Protein AF-B9TN16-F1 (afdb_monomer_lite)

Radius of gyration: 25.67 Å; chains: 1; bounding box: 98×34×43 Å

Organism: Ricinus communis (NCBI:txid3988)

Foldseek 3Di:
DDDDDPPDDPPPPPPPPPPPPPDDPPVVVLVPDAAEDPEDEADLQQCDDQNNLCDPHPDPHHLVNCLVVSHQEYAYDLDDDDDDPDPVSVVVSVVSSVSSVVSLCVNCVVCVLAEDADPDPVSSVVCVVSSHHHYD

Structure (mmCIF, N/CA/C/O backbone):
data_AF-B9TN16-F1
#
_entry.id   AF-B9TN16-F1
#
loop_
_atom_site.group_PDB
_atom_site.id
_atom_site.type_symbol
_atom_site.label_atom_id
_atom_site.label_alt_id
_atom_site.label_comp_id
_atom_site.label_asym_id
_atom_site.label_entity_id
_atom_site.label_seq_id
_atom_site.pdbx_PDB_ins_code
_atom_site.Cartn_x
_atom_site.Cartn_y
_atom_site.Cartn_z
_atom_site.occupancy
_atom_site.B_iso_or_equiv
_atom_site.auth_seq_id
_atom_site.auth_comp_id
_atom_site.auth_asym_id
_atom_site.auth_atom_id
_atom_site.pdbx_PDB_model_num
ATOM 1 N N . MET A 1 1 ? 78.783 -0.919 28.795 1.00 46.66 1 MET A N 1
ATOM 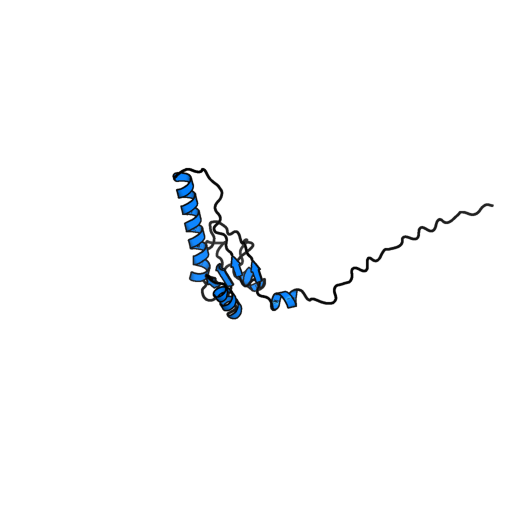2 C CA . MET A 1 1 ? 78.378 -1.347 27.438 1.00 46.66 1 MET A CA 1
ATOM 3 C C . MET A 1 1 ? 77.371 -2.488 27.563 1.00 46.66 1 MET A C 1
ATOM 5 O O . MET A 1 1 ? 77.773 -3.641 27.598 1.00 46.66 1 MET A O 1
ATOM 9 N N . LEU A 1 2 ? 76.080 -2.177 27.716 1.00 44.16 2 LEU A N 1
ATOM 10 C CA . LEU A 1 2 ? 74.990 -3.162 27.746 1.00 44.16 2 LEU A CA 1
ATOM 11 C C . LEU A 1 2 ? 73.899 -2.713 26.761 1.00 44.16 2 LEU A C 1
ATOM 13 O O . LEU A 1 2 ? 73.580 -1.530 26.686 1.00 44.16 2 LEU A O 1
ATOM 17 N N . ARG A 1 3 ? 73.432 -3.665 25.949 1.00 43.78 3 ARG A N 1
ATOM 18 C CA . ARG A 1 3 ? 72.647 -3.496 24.713 1.00 43.78 3 ARG A CA 1
ATOM 19 C C . ARG A 1 3 ? 71.178 -3.151 25.019 1.00 43.78 3 ARG A C 1
ATOM 21 O O . ARG A 1 3 ? 70.633 -3.738 25.952 1.00 43.78 3 ARG A O 1
ATOM 28 N N . PRO A 1 4 ? 70.510 -2.288 24.232 1.00 48.28 4 PRO A N 1
ATOM 29 C CA . PRO A 1 4 ? 69.071 -2.092 24.350 1.00 48.28 4 PRO A CA 1
ATOM 30 C C . PRO A 1 4 ? 68.340 -3.314 23.777 1.00 48.28 4 PRO A C 1
ATOM 32 O O . PRO A 1 4 ? 68.609 -3.754 22.659 1.00 48.28 4 PRO A O 1
ATOM 35 N N . ILE A 1 5 ? 67.433 -3.880 24.570 1.00 52.81 5 ILE A N 1
ATOM 36 C CA . ILE A 1 5 ? 66.518 -4.944 24.156 1.00 52.81 5 ILE A CA 1
ATOM 37 C C . ILE A 1 5 ? 65.428 -4.281 23.305 1.00 52.81 5 ILE A C 1
ATOM 39 O O . ILE A 1 5 ? 64.593 -3.550 23.833 1.00 52.81 5 ILE A O 1
ATOM 43 N N . LEU A 1 6 ? 65.452 -4.500 21.985 1.00 45.19 6 LEU A N 1
ATOM 44 C CA . LEU A 1 6 ? 64.318 -4.173 21.120 1.00 45.19 6 LEU A CA 1
ATOM 45 C C . LEU A 1 6 ? 63.185 -5.158 21.422 1.00 45.19 6 LEU A C 1
ATOM 47 O O . LEU A 1 6 ? 63.275 -6.341 21.096 1.00 45.19 6 LEU A O 1
ATOM 51 N N . LEU A 1 7 ? 62.117 -4.661 22.041 1.00 45.72 7 LEU A N 1
ATOM 52 C CA . LEU A 1 7 ? 60.862 -5.384 22.184 1.00 45.72 7 LEU A CA 1
ATOM 53 C C . LEU A 1 7 ? 60.119 -5.299 20.841 1.00 45.72 7 LEU A C 1
ATOM 55 O O . LEU A 1 7 ? 59.514 -4.281 20.516 1.00 45.72 7 LEU A O 1
ATOM 59 N N . ALA A 1 8 ? 60.224 -6.348 20.028 1.00 48.47 8 ALA A N 1
ATOM 60 C CA . ALA A 1 8 ? 59.448 -6.485 18.803 1.00 48.47 8 ALA A CA 1
ATOM 61 C C . ALA A 1 8 ? 57.991 -6.807 19.168 1.00 48.47 8 ALA A C 1
ATOM 63 O O . ALA A 1 8 ? 57.653 -7.947 19.476 1.00 48.47 8 ALA A O 1
ATOM 64 N N . THR A 1 9 ? 57.118 -5.803 19.154 1.00 53.38 9 THR A N 1
ATOM 65 C CA . THR A 1 9 ? 55.670 -6.011 19.180 1.00 53.38 9 THR A CA 1
ATOM 66 C C . THR A 1 9 ? 55.211 -6.415 17.782 1.00 53.38 9 THR A C 1
ATOM 68 O O . THR A 1 9 ? 54.935 -5.585 16.920 1.00 53.38 9 THR A O 1
ATOM 71 N N . THR A 1 10 ? 55.143 -7.720 17.532 1.00 52.19 10 THR A N 1
ATOM 72 C CA . THR A 1 10 ? 54.405 -8.272 16.393 1.00 52.19 10 THR A CA 1
ATOM 73 C C . THR A 1 10 ? 52.915 -8.037 16.612 1.00 52.19 10 THR A C 1
ATOM 75 O O . THR A 1 10 ? 52.247 -8.815 17.293 1.00 52.19 10 THR A O 1
ATOM 78 N N . THR A 1 11 ? 52.383 -6.962 16.036 1.00 56.72 11 THR A N 1
ATOM 79 C CA . THR A 1 11 ? 50.941 -6.799 15.846 1.00 56.72 11 THR A CA 1
ATOM 80 C C . THR A 1 11 ? 50.499 -7.841 14.824 1.00 56.72 11 THR A C 1
ATOM 82 O O . THR A 1 11 ? 50.647 -7.651 13.618 1.00 56.72 11 THR A O 1
ATOM 85 N N . ALA A 1 12 ? 50.009 -8.984 15.302 1.00 54.16 12 ALA A N 1
ATOM 86 C CA . ALA A 1 12 ? 49.336 -9.954 14.456 1.00 54.16 12 ALA A CA 1
ATOM 87 C C . ALA A 1 12 ? 48.026 -9.319 13.971 1.00 54.16 12 ALA A C 1
ATOM 89 O O . ALA A 1 12 ? 47.033 -9.276 14.697 1.00 54.16 12 ALA A O 1
ATOM 90 N N . LEU A 1 13 ? 48.046 -8.781 12.751 1.00 52.09 13 LEU A N 1
ATOM 91 C CA . LEU A 1 13 ? 46.841 -8.414 12.026 1.00 52.09 13 LEU A CA 1
ATOM 92 C C . LEU A 1 13 ? 46.085 -9.716 11.748 1.00 52.09 13 LEU A C 1
ATOM 94 O O . LEU A 1 13 ? 46.381 -10.430 10.791 1.00 52.09 13 LEU A O 1
ATOM 98 N N . MET A 1 14 ? 45.151 -10.056 12.634 1.00 52.84 14 MET A N 1
ATOM 99 C CA . MET A 1 14 ? 44.153 -11.084 12.380 1.00 52.84 14 MET A CA 1
ATOM 100 C C . MET A 1 14 ? 43.295 -10.586 11.221 1.00 52.84 14 MET A C 1
ATOM 102 O O . MET A 1 14 ? 42.302 -9.887 11.412 1.00 52.84 14 MET A O 1
ATOM 106 N N . LEU A 1 15 ? 43.712 -10.926 10.001 1.00 53.72 15 LEU A N 1
ATOM 107 C CA . LEU A 1 15 ? 42.812 -11.044 8.869 1.00 53.72 15 LEU A CA 1
ATOM 108 C C . LEU A 1 15 ? 41.786 -12.094 9.283 1.00 53.72 15 LEU A C 1
ATOM 110 O O . LEU A 1 15 ? 41.997 -13.294 9.105 1.00 53.72 15 LEU A O 1
ATOM 114 N N . ALA A 1 16 ? 40.691 -11.636 9.888 1.00 56.59 16 ALA A N 1
ATOM 115 C CA . ALA A 1 16 ? 39.454 -12.377 9.859 1.00 56.59 16 ALA A CA 1
ATOM 116 C C . ALA A 1 16 ? 39.172 -12.595 8.374 1.00 56.59 16 ALA A C 1
ATOM 118 O O . ALA A 1 16 ? 38.715 -11.699 7.665 1.00 56.59 16 ALA A O 1
ATOM 119 N N . SER A 1 17 ? 39.527 -13.783 7.895 1.00 55.12 17 SER A N 1
ATOM 120 C CA . SER A 1 17 ? 38.976 -14.355 6.685 1.00 55.12 17 SER A CA 1
ATOM 121 C C . SER A 1 17 ? 37.503 -14.588 6.990 1.00 55.12 17 SER A C 1
ATOM 123 O O . SER A 1 17 ? 37.056 -15.699 7.258 1.00 55.12 17 SER A O 1
ATOM 125 N N . GLY A 1 18 ? 36.736 -13.494 7.006 1.00 56.28 18 GLY A N 1
ATOM 126 C CA . GLY A 1 18 ? 35.331 -13.572 6.690 1.00 56.28 18 GLY A CA 1
ATOM 127 C C . GLY A 1 18 ? 35.316 -14.254 5.342 1.00 56.28 18 GLY A C 1
ATOM 128 O O . GLY A 1 18 ? 35.790 -13.683 4.362 1.00 56.28 18 GLY A O 1
ATOM 129 N N . ALA A 1 19 ? 34.908 -15.519 5.331 1.00 55.31 19 ALA A N 1
ATOM 130 C CA . ALA A 1 19 ? 34.557 -16.194 4.109 1.00 55.31 19 ALA A CA 1
ATOM 131 C C . ALA A 1 19 ? 33.611 -15.233 3.392 1.00 55.31 19 ALA A C 1
ATOM 133 O O . ALA A 1 19 ? 32.481 -15.023 3.836 1.00 55.31 19 ALA A O 1
ATOM 134 N N . THR A 1 20 ? 34.100 -14.560 2.351 1.00 56.47 20 THR A N 1
ATOM 135 C CA . THR A 1 20 ? 33.222 -13.910 1.400 1.00 56.47 20 THR A CA 1
ATOM 136 C C . THR A 1 20 ? 32.403 -15.067 0.876 1.00 56.47 20 THR A C 1
ATOM 138 O O . THR A 1 20 ? 32.932 -15.951 0.201 1.00 56.47 20 THR A O 1
ATOM 141 N N . ALA A 1 21 ? 31.147 -15.158 1.322 1.00 61.72 21 ALA A N 1
ATOM 142 C CA . ALA A 1 21 ? 30.209 -16.107 0.763 1.00 61.72 21 ALA A CA 1
ATOM 143 C C . ALA A 1 21 ? 30.361 -15.965 -0.748 1.00 61.72 21 ALA A C 1
ATOM 145 O O . ALA A 1 21 ? 30.215 -14.862 -1.279 1.00 61.72 21 ALA A O 1
ATOM 146 N N . ALA A 1 22 ? 30.807 -17.028 -1.409 1.00 60.06 22 ALA A N 1
ATOM 147 C CA . ALA A 1 22 ? 31.015 -16.995 -2.836 1.00 60.06 22 ALA A CA 1
ATOM 148 C C . ALA A 1 22 ? 29.661 -16.684 -3.493 1.00 60.06 22 ALA A C 1
ATOM 150 O O . ALA A 1 22 ? 28.805 -17.552 -3.617 1.00 60.06 22 ALA A O 1
ATOM 151 N N . GLY A 1 23 ? 29.487 -15.410 -3.851 1.00 68.12 23 GLY A N 1
ATOM 152 C CA . GLY A 1 23 ? 28.825 -14.942 -5.059 1.00 68.12 23 GLY A CA 1
ATOM 153 C C . GLY A 1 23 ? 27.308 -15.058 -5.142 1.00 68.12 23 GLY A C 1
ATOM 154 O O . GLY A 1 23 ? 26.821 -15.504 -6.176 1.00 68.12 23 GLY A O 1
ATOM 155 N N . LEU A 1 24 ? 26.541 -14.615 -4.144 1.00 76.56 24 LEU A N 1
ATOM 156 C CA . LEU A 1 24 ? 25.165 -14.193 -4.431 1.00 76.56 24 LEU A CA 1
ATOM 157 C C . LEU A 1 24 ? 25.158 -12.688 -4.689 1.00 76.56 24 LEU A C 1
ATOM 159 O O . LEU A 1 24 ? 25.320 -11.890 -3.769 1.00 76.56 24 LEU A O 1
ATOM 163 N N . ASP A 1 25 ? 24.983 -12.314 -5.954 1.00 91.31 25 ASP A N 1
ATOM 164 C CA . ASP A 1 25 ? 24.651 -10.942 -6.321 1.00 91.31 25 ASP A CA 1
ATOM 165 C C . ASP A 1 25 ? 23.225 -10.643 -5.837 1.00 91.31 25 ASP A C 1
ATOM 167 O O . ASP A 1 25 ? 22.245 -11.180 -6.362 1.00 91.31 25 ASP A O 1
ATOM 171 N N . ALA A 1 26 ? 23.121 -9.810 -4.801 1.00 93.38 26 ALA A N 1
ATOM 172 C CA . ALA A 1 26 ? 21.848 -9.411 -4.218 1.00 93.38 26 ALA A CA 1
ATOM 173 C C . ALA A 1 26 ? 20.933 -8.743 -5.253 1.00 93.38 26 ALA A C 1
ATOM 175 O O . ALA A 1 26 ? 19.733 -9.001 -5.239 1.00 93.38 26 ALA A O 1
ATOM 176 N N . ALA A 1 27 ? 21.486 -7.964 -6.190 1.00 94.25 27 ALA A N 1
ATOM 177 C CA . ALA A 1 27 ? 20.698 -7.331 -7.242 1.00 94.25 27 ALA A CA 1
ATOM 178 C C . ALA A 1 27 ? 20.103 -8.384 -8.187 1.00 94.25 27 ALA A C 1
ATOM 180 O O . ALA A 1 27 ? 18.923 -8.316 -8.526 1.00 94.25 27 ALA A O 1
ATOM 181 N N . ALA A 1 28 ? 20.878 -9.413 -8.542 1.00 95.44 28 ALA A N 1
ATOM 182 C CA . ALA A 1 28 ? 20.379 -10.530 -9.337 1.00 95.44 28 ALA A CA 1
ATOM 183 C C . ALA A 1 28 ? 19.333 -11.380 -8.597 1.00 95.44 28 ALA A C 1
ATOM 185 O O . ALA A 1 28 ? 18.471 -11.973 -9.245 1.00 95.44 28 ALA A O 1
ATOM 186 N N . VAL A 1 29 ? 19.421 -11.519 -7.266 1.00 96.12 29 VAL A N 1
ATOM 187 C CA . VAL A 1 29 ? 18.384 -12.186 -6.448 1.00 96.12 29 VAL A CA 1
ATOM 188 C C . VAL A 1 29 ? 17.113 -11.351 -6.437 1.00 96.12 29 VAL A C 1
ATOM 190 O O . VAL A 1 29 ? 16.042 -11.878 -6.728 1.00 96.12 29 VAL A O 1
ATOM 193 N N . HIS A 1 30 ? 17.245 -10.059 -6.157 1.00 97.00 30 HIS A N 1
ATOM 194 C CA . HIS A 1 30 ? 16.143 -9.107 -6.115 1.00 97.00 30 HIS A CA 1
ATOM 195 C C . HIS A 1 30 ? 15.382 -9.069 -7.441 1.00 97.00 30 HIS A C 1
ATOM 197 O O . HIS A 1 30 ? 14.180 -9.282 -7.465 1.00 97.00 30 HIS A O 1
ATOM 203 N N . ALA A 1 31 ? 16.095 -8.949 -8.563 1.00 95.50 31 ALA A N 1
ATOM 204 C CA . ALA A 1 31 ? 15.498 -8.843 -9.895 1.00 95.50 31 ALA A CA 1
ATOM 205 C C . ALA A 1 31 ? 14.710 -10.085 -10.365 1.00 95.50 31 ALA A C 1
ATOM 207 O O . ALA A 1 31 ? 14.002 -10.004 -11.365 1.00 95.50 31 ALA A O 1
ATOM 208 N N . ARG A 1 32 ? 14.854 -11.240 -9.699 1.00 95.38 32 ARG A N 1
ATOM 209 C CA . ARG A 1 32 ? 14.152 -12.491 -10.055 1.00 95.38 32 ARG A CA 1
ATOM 210 C C . ARG A 1 32 ? 13.167 -12.977 -8.993 1.00 95.38 32 ARG A C 1
ATOM 212 O O . ARG A 1 32 ? 12.601 -14.056 -9.158 1.00 95.38 32 ARG A O 1
ATOM 219 N N . THR A 1 33 ? 13.040 -12.254 -7.886 1.00 97.19 33 THR A N 1
ATOM 220 C CA . THR A 1 33 ? 12.213 -12.652 -6.743 1.00 97.19 33 THR A CA 1
ATOM 221 C C . THR A 1 33 ? 11.026 -11.713 -6.641 1.00 97.19 33 THR A C 1
ATOM 223 O O . THR A 1 33 ? 11.177 -10.525 -6.888 1.00 97.19 33 THR A O 1
ATOM 226 N N . LEU A 1 34 ? 9.868 -12.242 -6.246 1.00 98.50 34 LEU A N 1
ATOM 227 C CA . LEU A 1 34 ? 8.722 -11.418 -5.883 1.00 98.50 34 LEU A CA 1
ATOM 228 C C . LEU A 1 34 ? 8.986 -10.745 -4.534 1.00 98.50 34 LEU A C 1
ATOM 230 O O . LEU A 1 34 ? 9.204 -11.429 -3.530 1.00 98.50 34 LEU A O 1
ATOM 234 N N . VAL A 1 35 ? 8.965 -9.418 -4.508 1.00 98.56 35 VAL A N 1
ATOM 235 C CA . VAL A 1 35 ? 9.262 -8.617 -3.317 1.00 98.56 35 VAL A CA 1
ATOM 236 C C . VAL A 1 35 ? 7.969 -8.042 -2.759 1.00 98.56 35 VAL A C 1
ATOM 238 O O . VAL A 1 35 ? 7.263 -7.289 -3.427 1.00 98.56 35 VAL A O 1
ATOM 241 N N . LEU A 1 36 ? 7.682 -8.380 -1.504 1.00 98.56 36 LEU A N 1
ATOM 242 C CA . LEU A 1 36 ? 6.513 -7.909 -0.775 1.00 98.56 36 LEU A CA 1
ATOM 243 C C . LEU A 1 36 ? 6.946 -7.250 0.532 1.00 98.56 36 LEU A C 1
ATOM 245 O O . LEU A 1 36 ? 7.671 -7.860 1.320 1.00 98.56 36 LEU A O 1
ATOM 249 N N . ASP A 1 37 ? 6.453 -6.038 0.778 1.00 98.50 37 ASP A N 1
ATOM 250 C CA . ASP A 1 37 ? 6.478 -5.420 2.103 1.00 98.50 37 ASP A CA 1
ATOM 251 C C . ASP A 1 37 ? 5.159 -5.709 2.829 1.00 98.50 37 ASP A C 1
ATOM 253 O O . ASP A 1 37 ? 4.072 -5.391 2.340 1.00 98.50 37 ASP A O 1
ATOM 257 N N . SER A 1 38 ? 5.257 -6.350 3.993 1.00 98.00 38 SER A N 1
ATOM 258 C CA . SER A 1 38 ? 4.108 -6.799 4.776 1.00 98.00 38 SER A CA 1
ATOM 259 C C . SER A 1 38 ? 3.434 -5.701 5.595 1.00 98.00 38 SER A C 1
ATOM 261 O O . SER A 1 38 ? 2.364 -5.962 6.146 1.00 98.00 38 SER A O 1
ATOM 263 N N . HIS A 1 39 ? 4.047 -4.521 5.743 1.00 98.38 39 HIS A N 1
ATOM 264 C CA . HIS A 1 39 ? 3.440 -3.419 6.491 1.00 98.38 39 HIS A CA 1
ATOM 265 C C . HIS A 1 39 ? 4.021 -2.063 6.087 1.00 98.38 39 HIS A C 1
ATOM 267 O O . HIS A 1 39 ? 5.107 -1.680 6.516 1.00 98.38 39 HIS A O 1
ATOM 273 N N . VAL A 1 40 ? 3.229 -1.283 5.358 1.00 98.00 40 VAL A N 1
ATOM 274 C CA . VAL A 1 40 ? 3.551 0.094 4.985 1.00 98.00 40 VAL A CA 1
ATOM 275 C C . VAL A 1 40 ? 2.554 1.039 5.640 1.00 98.00 40 VAL A C 1
ATOM 277 O O . VAL A 1 40 ? 1.363 1.037 5.318 1.00 98.00 40 VAL A O 1
ATOM 280 N N . ASP A 1 41 ? 3.041 1.887 6.542 1.00 97.00 41 ASP A N 1
ATOM 281 C CA . ASP A 1 41 ? 2.239 2.988 7.062 1.00 97.00 41 ASP A CA 1
ATOM 282 C C . ASP A 1 41 ? 2.127 4.104 6.019 1.00 97.00 41 ASP A C 1
ATOM 284 O O . ASP A 1 41 ? 3.113 4.547 5.429 1.00 97.00 41 ASP A O 1
ATOM 288 N N . VAL A 1 42 ? 0.900 4.582 5.816 1.00 94.50 42 VAL A N 1
ATOM 289 C CA . VAL A 1 42 ? 0.582 5.662 4.876 1.00 94.50 42 VAL A CA 1
ATOM 290 C C . VAL A 1 42 ? 0.048 6.893 5.609 1.00 94.50 42 VAL A C 1
ATOM 292 O O . VAL A 1 42 ? -0.636 6.755 6.639 1.00 94.50 42 VAL A O 1
ATOM 295 N N . PRO A 1 43 ? 0.337 8.104 5.098 1.00 94.06 43 PRO A N 1
ATOM 296 C CA . PRO A 1 43 ? -0.171 9.332 5.688 1.00 94.06 43 PRO A CA 1
ATOM 297 C C . PRO A 1 43 ? -1.702 9.408 5.569 1.00 94.06 43 PRO A C 1
ATOM 299 O O . PRO A 1 43 ? -2.328 8.711 4.768 1.00 94.06 43 PRO A O 1
ATOM 302 N N . ALA A 1 44 ? -2.327 10.244 6.401 1.00 93.38 44 ALA A N 1
ATOM 303 C CA . ALA A 1 44 ? -3.786 10.384 6.428 1.00 93.38 44 ALA A CA 1
ATOM 304 C C . ALA A 1 44 ? -4.357 10.996 5.135 1.00 93.38 44 ALA A C 1
ATOM 306 O O . ALA A 1 44 ? -5.520 10.775 4.816 1.00 93.38 44 ALA A O 1
ATOM 307 N N . ASP A 1 45 ? -3.537 11.743 4.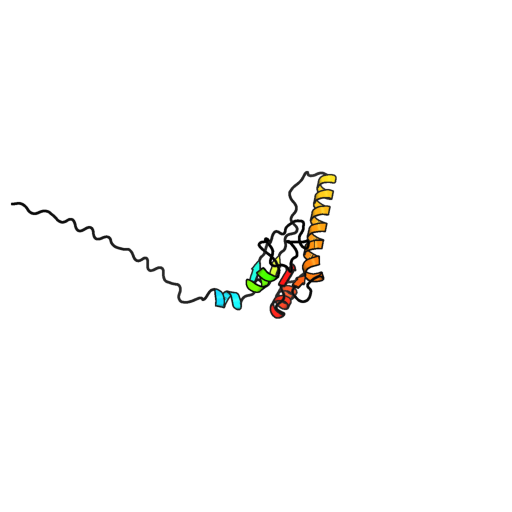402 1.00 94.62 45 ASP A N 1
ATOM 308 C CA . ASP A 1 45 ? -3.841 12.416 3.143 1.00 94.62 45 ASP A CA 1
ATOM 309 C C . ASP A 1 45 ? -3.229 11.696 1.923 1.00 94.62 45 ASP A C 1
ATOM 311 O O . ASP A 1 45 ? -2.957 12.322 0.899 1.00 94.62 45 ASP A O 1
ATOM 315 N N . LEU A 1 46 ? -3.037 10.370 2.006 1.00 96.88 46 LEU A N 1
ATOM 316 C CA . LEU A 1 46 ? -2.676 9.534 0.856 1.00 96.88 46 LEU A CA 1
ATOM 317 C C . LEU A 1 46 ? -3.597 9.828 -0.343 1.00 96.88 46 LEU A C 1
ATOM 319 O O . LEU A 1 46 ? -4.821 9.780 -0.231 1.00 96.88 46 LEU A O 1
ATOM 323 N N . GLY A 1 47 ? -3.003 10.081 -1.509 1.00 94.88 47 GLY A N 1
ATOM 324 C CA . GLY A 1 47 ? 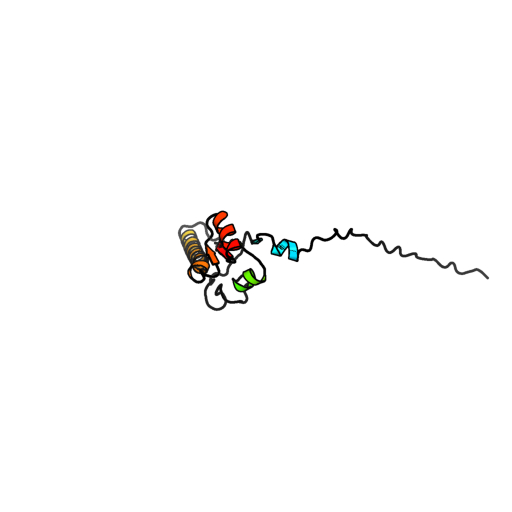-3.733 10.420 -2.731 1.00 94.88 47 GLY A CA 1
ATOM 325 C C . GLY A 1 47 ? -4.050 11.909 -2.894 1.00 94.88 47 GLY A C 1
ATOM 326 O O . GLY A 1 47 ? -4.791 12.258 -3.809 1.00 94.88 47 GLY A O 1
ATOM 327 N N . VAL A 1 48 ? -3.520 12.787 -2.036 1.00 94.25 48 VAL A N 1
ATOM 328 C CA . VAL A 1 48 ? -3.754 14.236 -2.101 1.00 94.25 48 VAL A CA 1
ATOM 329 C C . VAL A 1 48 ? -2.432 14.992 -2.234 1.00 94.25 48 VAL A C 1
ATOM 331 O O . VAL A 1 48 ? -1.498 14.787 -1.463 1.00 94.25 48 VAL A O 1
ATOM 334 N N . GLY A 1 49 ? -2.361 15.923 -3.192 1.00 92.75 49 GLY A N 1
ATOM 335 C CA . GLY A 1 49 ? -1.232 16.846 -3.336 1.00 92.75 49 GLY A CA 1
ATOM 336 C C . GLY A 1 49 ? 0.116 16.127 -3.459 1.00 92.75 49 GLY A C 1
ATOM 337 O O . GLY A 1 49 ? 0.307 15.315 -4.359 1.00 92.75 49 GLY A O 1
ATOM 338 N N . GLY A 1 50 ? 1.046 16.430 -2.549 1.00 92.62 50 GLY A N 1
ATOM 339 C CA . GLY A 1 50 ? 2.379 15.813 -2.508 1.00 92.62 50 GLY A CA 1
ATOM 340 C C . GLY A 1 50 ? 2.398 14.342 -2.072 1.00 92.62 50 GLY A C 1
ATOM 341 O O . GLY A 1 50 ? 3.411 13.679 -2.261 1.00 92.62 50 GLY A O 1
ATOM 342 N N . HIS A 1 51 ? 1.289 13.826 -1.534 1.00 95.12 51 HIS A N 1
ATOM 343 C CA . HIS A 1 51 ? 1.108 12.417 -1.172 1.00 95.12 51 HIS A CA 1
ATOM 344 C C . HIS A 1 51 ? 0.278 11.650 -2.213 1.00 95.12 51 HIS A C 1
ATOM 346 O O . HIS A 1 51 ? -0.252 10.572 -1.933 1.00 95.12 51 HIS A O 1
ATOM 352 N N . GLU A 1 52 ? 0.129 12.199 -3.422 1.00 96.25 52 GLU A N 1
ATOM 353 C CA . GLU A 1 52 ? -0.391 11.453 -4.563 1.00 96.25 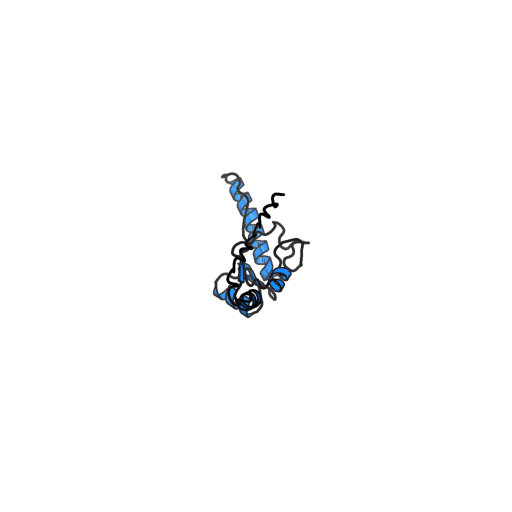52 GLU A CA 1
ATOM 354 C C . GLU A 1 52 ? 0.496 10.234 -4.845 1.00 96.25 52 GLU A C 1
ATOM 356 O O . GLU A 1 52 ? 1.685 10.367 -5.119 1.00 96.25 52 GLU A O 1
ATOM 361 N N . ALA A 1 53 ? -0.102 9.042 -4.846 1.00 96.31 53 ALA A N 1
ATOM 362 C CA . ALA A 1 53 ? 0.611 7.777 -4.995 1.00 96.31 53 ALA A CA 1
ATOM 363 C C . ALA A 1 53 ? 1.390 7.666 -6.315 1.00 96.31 53 ALA A C 1
ATOM 365 O O . ALA A 1 53 ? 2.343 6.902 -6.393 1.00 96.31 53 ALA A O 1
ATOM 366 N N . ALA A 1 54 ? 1.002 8.396 -7.361 1.00 96.50 54 ALA A N 1
ATOM 367 C CA . ALA A 1 54 ? 1.715 8.388 -8.637 1.00 96.50 54 ALA A CA 1
ATOM 368 C C . ALA A 1 54 ? 2.890 9.378 -8.733 1.00 96.50 54 ALA A C 1
ATOM 370 O O . ALA A 1 54 ? 3.601 9.333 -9.742 1.00 96.50 54 ALA A O 1
ATOM 371 N N . ILE A 1 55 ? 3.098 10.243 -7.737 1.00 96.88 55 ILE A N 1
ATOM 372 C CA . ILE A 1 55 ? 4.163 11.255 -7.710 1.00 96.88 55 ILE A CA 1
ATOM 373 C C . ILE A 1 55 ? 5.340 10.732 -6.879 1.00 96.88 55 ILE A C 1
ATOM 375 O O . ILE A 1 55 ? 5.131 10.120 -5.840 1.00 96.88 55 ILE A O 1
ATOM 379 N N . ASP A 1 56 ? 6.576 10.985 -7.328 1.00 97.06 56 ASP A N 1
ATOM 380 C CA . ASP A 1 56 ? 7.796 10.706 -6.551 1.00 97.06 56 ASP A CA 1
ATOM 381 C C . ASP A 1 56 ? 7.934 11.794 -5.470 1.00 97.06 56 ASP A C 1
ATOM 383 O O . ASP A 1 56 ? 8.605 12.807 -5.668 1.00 97.06 56 ASP A O 1
ATOM 387 N N . GLY A 1 57 ? 7.160 11.637 -4.393 1.00 93.94 57 GLY A N 1
ATOM 388 C CA . GLY A 1 57 ? 6.976 12.638 -3.341 1.00 93.94 57 GLY A CA 1
ATOM 389 C C . GLY A 1 57 ? 7.963 12.495 -2.182 1.00 93.94 57 GLY A C 1
ATOM 390 O O . GLY A 1 57 ? 8.949 11.763 -2.257 1.00 93.94 57 GLY A O 1
ATOM 391 N N . ASP A 1 58 ? 7.673 13.163 -1.067 1.00 92.62 58 ASP A N 1
ATOM 392 C CA . ASP A 1 58 ? 8.519 13.114 0.136 1.00 92.62 58 ASP A CA 1
ATOM 393 C C . ASP A 1 58 ? 8.230 11.892 1.034 1.00 92.62 58 ASP A C 1
ATOM 395 O O . ASP A 1 58 ? 8.926 11.662 2.027 1.00 92.62 58 ASP A O 1
ATOM 399 N N . SER A 1 59 ? 7.215 11.082 0.703 1.00 92.81 59 SER A N 1
ATOM 400 C CA . SER A 1 59 ? 6.938 9.819 1.392 1.00 92.81 59 SER A CA 1
ATOM 401 C C . SER A 1 59 ? 8.000 8.761 1.080 1.00 92.81 59 SER A C 1
ATOM 403 O O . SER A 1 59 ? 8.697 8.799 0.066 1.00 92.81 59 SER A O 1
ATOM 405 N N . GLN A 1 60 ? 8.114 7.761 1.956 1.00 94.81 60 GLN A N 1
ATOM 406 C CA . GLN A 1 60 ? 9.012 6.624 1.725 1.00 94.81 60 GLN A CA 1
ATOM 407 C C . GLN A 1 60 ? 8.476 5.661 0.659 1.00 94.81 60 GLN A C 1
ATOM 409 O O . GLN A 1 60 ? 9.255 4.942 0.037 1.00 94.81 60 GLN A O 1
ATOM 414 N N . VAL A 1 61 ? 7.157 5.655 0.452 1.00 96.44 61 VAL A N 1
ATOM 415 C CA . VAL A 1 61 ? 6.468 4.793 -0.507 1.00 96.44 61 VAL A CA 1
ATOM 416 C C . VAL A 1 61 ? 5.562 5.640 -1.393 1.00 96.44 61 VAL A C 1
ATOM 418 O O . VAL A 1 61 ? 4.743 6.420 -0.907 1.00 96.44 61 VAL A O 1
ATOM 421 N N . ASP A 1 62 ? 5.727 5.449 -2.694 1.00 97.81 62 ASP A N 1
ATOM 422 C CA . ASP A 1 62 ? 4.851 5.861 -3.785 1.00 97.81 62 ASP A CA 1
ATOM 423 C C . ASP A 1 62 ? 5.080 4.892 -4.954 1.00 97.81 62 ASP A C 1
ATOM 425 O O . ASP A 1 62 ? 6.027 4.097 -4.936 1.00 97.81 62 ASP A O 1
ATOM 429 N N . LEU A 1 63 ? 4.205 4.914 -5.961 1.00 98.38 63 LEU A N 1
ATOM 430 C CA . LEU A 1 63 ? 4.322 4.034 -7.117 1.00 98.38 63 LEU A CA 1
ATOM 431 C C . LEU A 1 63 ? 5.703 4.182 -7.771 1.00 98.38 63 LEU A C 1
ATOM 433 O O . LEU A 1 63 ? 6.368 3.153 -7.828 1.00 98.38 63 LEU A O 1
ATOM 437 N N . PRO A 1 64 ? 6.200 5.382 -8.167 1.00 98.56 64 PRO A N 1
ATOM 438 C CA . PRO A 1 64 ? 7.544 5.541 -8.743 1.00 98.56 64 PRO A CA 1
ATOM 439 C C . PRO A 1 64 ? 8.677 4.867 -7.952 1.00 98.56 64 PRO A C 1
ATOM 441 O O . PRO A 1 64 ? 9.541 4.212 -8.546 1.00 98.56 64 PRO A O 1
ATOM 444 N N . LYS A 1 65 ? 8.679 4.997 -6.621 1.00 98.44 65 LYS A N 1
ATOM 445 C CA . LYS A 1 65 ? 9.660 4.362 -5.733 1.00 98.44 65 LYS A CA 1
ATOM 446 C C . LYS A 1 65 ? 9.515 2.844 -5.715 1.00 98.44 65 LYS A C 1
ATOM 448 O O . LYS A 1 65 ? 10.536 2.164 -5.787 1.00 98.44 65 LYS A O 1
ATOM 453 N N . LEU A 1 66 ? 8.292 2.309 -5.677 1.00 98.50 66 LEU A N 1
ATOM 454 C CA . LEU A 1 66 ? 8.058 0.862 -5.772 1.00 98.50 66 LEU A CA 1
ATOM 455 C C . LEU A 1 66 ? 8.545 0.306 -7.120 1.00 98.50 66 LEU A C 1
ATOM 457 O O . LEU A 1 66 ? 9.141 -0.769 -7.158 1.00 98.50 66 LEU A O 1
ATOM 461 N N . GLU A 1 67 ? 8.365 1.042 -8.225 1.00 98.44 67 GLU A N 1
ATOM 462 C CA . GLU A 1 67 ? 8.830 0.593 -9.550 1.00 98.44 67 GLU A CA 1
ATOM 463 C C . GLU A 1 67 ? 10.347 0.593 -9.653 1.00 98.44 67 GLU A C 1
ATOM 465 O O . GLU A 1 67 ? 10.943 -0.407 -10.047 1.00 98.44 67 GLU A O 1
ATOM 470 N N . ARG A 1 68 ? 10.981 1.694 -9.248 1.00 97.88 68 ARG A N 1
ATOM 471 C CA . ARG A 1 68 ? 12.441 1.824 -9.253 1.00 97.88 68 ARG A CA 1
ATOM 472 C C . ARG A 1 68 ? 13.110 0.872 -8.261 1.00 97.88 68 ARG A C 1
ATOM 474 O O . ARG A 1 68 ? 14.210 0.396 -8.524 1.00 97.88 68 ARG A O 1
ATOM 481 N N . GLY A 1 69 ? 12.464 0.631 -7.124 1.00 97.62 69 GLY A N 1
ATOM 482 C CA . GLY A 1 69 ? 12.941 -0.249 -6.066 1.00 97.62 69 GLY A CA 1
ATOM 483 C C . GLY A 1 69 ? 12.690 -1.730 -6.327 1.00 97.62 69 GLY A C 1
ATOM 484 O O . GLY A 1 69 ? 13.224 -2.546 -5.587 1.00 97.62 69 GLY A O 1
ATOM 485 N N . GLY A 1 70 ? 11.909 -2.098 -7.350 1.00 98.12 70 GLY A N 1
ATOM 486 C CA . GLY A 1 70 ? 11.546 -3.492 -7.620 1.00 98.12 70 GLY A CA 1
ATOM 487 C C . GLY A 1 70 ? 10.756 -4.123 -6.472 1.00 98.12 70 GLY A C 1
ATOM 488 O O . GLY A 1 70 ? 11.075 -5.228 -6.055 1.00 98.12 70 GLY A O 1
ATOM 489 N N . VAL A 1 71 ? 9.795 -3.385 -5.913 1.00 98.56 71 VAL A N 1
ATOM 490 C CA . VAL A 1 71 ? 8.846 -3.903 -4.920 1.00 98.56 71 VAL A CA 1
ATOM 491 C C . VAL A 1 71 ? 7.532 -4.183 -5.637 1.00 98.56 71 VAL A C 1
ATOM 493 O O . VAL A 1 71 ? 6.890 -3.266 -6.157 1.00 98.56 71 VAL A O 1
ATOM 496 N N . ASP A 1 72 ? 7.150 -5.455 -5.684 1.00 98.81 72 ASP A N 1
ATOM 497 C CA . ASP A 1 72 ? 5.985 -5.923 -6.435 1.00 98.81 72 ASP A CA 1
ATOM 498 C C . ASP A 1 72 ? 4.689 -5.756 -5.645 1.00 98.81 72 ASP A C 1
ATOM 500 O O . ASP A 1 72 ? 3.633 -5.538 -6.237 1.00 98.81 72 ASP A O 1
ATOM 504 N N . ALA A 1 73 ? 4.758 -5.834 -4.314 1.00 98.81 73 ALA A N 1
ATOM 505 C CA . ALA A 1 73 ? 3.593 -5.754 -3.448 1.00 98.81 73 ALA A CA 1
ATOM 506 C C . ALA A 1 73 ? 3.848 -4.946 -2.174 1.00 98.81 73 ALA A C 1
ATOM 508 O O . ALA A 1 73 ? 4.901 -5.060 -1.545 1.00 98.81 73 ALA A O 1
ATOM 509 N N . ALA A 1 74 ? 2.850 -4.169 -1.765 1.00 98.56 74 ALA A N 1
ATOM 510 C CA . ALA A 1 74 ? 2.870 -3.425 -0.515 1.00 98.56 74 ALA A CA 1
ATOM 511 C C . ALA A 1 74 ? 1.533 -3.583 0.211 1.00 98.56 74 ALA A C 1
ATOM 513 O O . ALA A 1 74 ? 0.4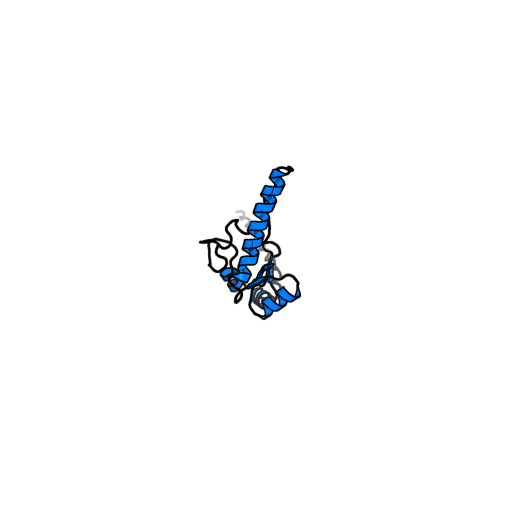76 -3.270 -0.341 1.00 98.56 74 ALA A O 1
ATOM 514 N N . VAL A 1 75 ? 1.595 -4.041 1.460 1.00 98.69 75 VAL A N 1
ATOM 515 C CA . VAL A 1 75 ? 0.441 -4.090 2.363 1.00 98.69 75 VAL A CA 1
ATOM 516 C C . VAL A 1 75 ? 0.285 -2.721 3.011 1.00 98.69 75 VAL A C 1
ATOM 518 O O . VAL A 1 75 ? 1.025 -2.373 3.936 1.00 98.69 75 VAL A O 1
ATOM 521 N N . LEU A 1 76 ? -0.654 -1.918 2.509 1.00 98.38 76 LEU A N 1
ATOM 522 C CA . LEU A 1 76 ? -0.866 -0.566 3.022 1.00 98.38 76 LEU A CA 1
ATOM 523 C C . LEU A 1 76 ? -1.760 -0.635 4.262 1.00 98.38 76 LEU A C 1
ATOM 525 O O . LEU A 1 76 ? -2.929 -1.015 4.207 1.00 98.38 76 LEU A O 1
ATOM 529 N N . ALA A 1 77 ? -1.215 -0.262 5.414 1.00 98.25 77 ALA A N 1
ATOM 530 C CA . ALA A 1 77 ? -1.878 -0.498 6.684 1.00 98.25 77 ALA A CA 1
ATOM 531 C C . ALA A 1 77 ? -3.051 0.467 6.922 1.00 98.25 77 ALA A C 1
ATOM 533 O O . ALA A 1 77 ? -2.885 1.688 6.999 1.00 98.25 77 ALA A O 1
ATOM 534 N N . VAL A 1 78 ? -4.243 -0.082 7.185 1.00 98.25 78 VAL A N 1
ATOM 535 C CA . VAL A 1 78 ? -5.368 0.674 7.762 1.00 98.25 78 VAL A CA 1
ATOM 536 C C . VAL A 1 78 ? -5.147 0.831 9.270 1.00 98.25 78 VAL A C 1
ATOM 538 O O . VAL A 1 78 ? -5.776 0.177 10.099 1.00 98.25 78 VAL A O 1
ATOM 541 N N . PHE A 1 79 ? -4.200 1.694 9.630 1.00 97.56 79 PHE A N 1
ATOM 542 C CA . PHE A 1 79 ? -3.875 2.011 11.019 1.00 97.56 79 PHE A CA 1
ATOM 543 C C . PHE A 1 79 ? -4.592 3.278 11.502 1.00 97.56 79 PHE A C 1
ATOM 545 O O . PHE A 1 79 ? -4.581 4.310 10.819 1.00 97.56 79 PHE A O 1
ATOM 552 N N . VAL A 1 80 ? -5.138 3.224 12.720 1.00 96.88 80 VAL A N 1
ATOM 553 C CA . VAL A 1 80 ? -5.646 4.382 13.468 1.00 96.88 80 VAL A CA 1
ATOM 554 C C . VAL A 1 80 ? -5.062 4.385 14.888 1.00 96.88 80 VAL A C 1
ATOM 556 O O . VAL A 1 80 ? -4.977 3.320 15.505 1.00 96.88 80 VAL A O 1
ATOM 559 N N . PRO A 1 81 ? -4.667 5.549 15.442 1.00 94.69 81 PRO A N 1
ATOM 560 C CA . PRO A 1 81 ? -4.165 5.621 16.810 1.00 94.69 81 PRO A CA 1
ATOM 561 C C . PRO A 1 81 ? -5.202 5.160 17.837 1.00 94.69 81 PRO A C 1
ATOM 563 O O . PRO A 1 81 ? -6.402 5.400 17.689 1.00 94.69 81 PRO A O 1
ATOM 566 N N . GLN A 1 82 ? -4.727 4.550 18.923 1.00 96.75 82 GLN A N 1
ATOM 567 C CA . GLN A 1 82 ? -5.584 4.143 20.031 1.00 96.75 82 GLN A CA 1
ATOM 568 C C . GLN A 1 82 ? -6.276 5.361 20.666 1.00 96.75 82 GLN A C 1
ATOM 570 O O . GLN A 1 82 ? -5.633 6.353 21.005 1.00 96.75 82 GLN A O 1
ATOM 575 N N . GLY A 1 83 ? -7.588 5.250 20.878 1.00 96.44 83 GLY A N 1
ATOM 576 C CA . GLY A 1 83 ? -8.403 6.247 21.573 1.00 96.44 83 GLY A CA 1
ATOM 577 C C . GLY A 1 83 ? -9.197 5.665 22.751 1.00 96.44 83 GLY A C 1
ATOM 578 O O . GLY A 1 83 ? -9.025 4.489 23.099 1.00 96.44 83 GLY A O 1
ATOM 579 N N . PRO A 1 84 ? -10.079 6.474 23.371 1.00 97.94 84 PRO A N 1
ATOM 580 C CA . PRO A 1 84 ? -10.986 6.031 24.426 1.00 97.94 84 PRO A CA 1
ATOM 581 C C . PRO A 1 84 ? -11.901 4.887 23.975 1.00 97.94 84 PRO A C 1
ATOM 583 O O . PRO A 1 84 ? -12.373 4.857 22.841 1.00 97.94 84 PRO A O 1
ATOM 586 N N . ARG A 1 85 ? -12.209 3.966 24.891 1.00 98.25 85 ARG A N 1
ATOM 587 C CA . ARG A 1 85 ? -13.100 2.818 24.649 1.00 98.25 85 ARG A CA 1
ATOM 588 C C . ARG A 1 85 ? -14.570 3.188 24.886 1.00 98.25 85 ARG A C 1
ATOM 590 O O . ARG A 1 85 ? -15.242 2.562 25.702 1.00 98.25 85 ARG A O 1
ATOM 597 N N . THR A 1 86 ? -15.043 4.228 24.203 1.00 98.75 86 THR A N 1
ATOM 598 C CA . THR A 1 86 ? -16.429 4.729 24.266 1.00 98.75 86 THR A CA 1
ATOM 599 C C . THR A 1 86 ? -17.096 4.643 22.890 1.00 98.75 86 THR A C 1
ATOM 601 O O . THR A 1 86 ? -16.383 4.522 21.889 1.00 98.75 86 THR A O 1
ATOM 604 N N . PRO A 1 87 ? -18.438 4.724 22.798 1.00 98.62 87 PRO A N 1
ATOM 605 C CA . PRO A 1 87 ? -19.131 4.771 21.510 1.00 98.62 87 PRO A CA 1
ATOM 606 C C . PRO A 1 87 ? -18.581 5.846 20.557 1.00 98.62 87 PRO A C 1
ATOM 608 O O . PRO A 1 87 ? -18.353 5.569 19.382 1.00 98.62 87 PRO A O 1
ATOM 611 N N . GLU A 1 88 ? -18.282 7.040 21.069 1.00 98.50 88 GLU A N 1
ATOM 612 C CA . GLU A 1 88 ? -17.731 8.161 20.296 1.00 98.50 88 GLU A CA 1
ATOM 613 C C . GLU A 1 88 ? -16.292 7.880 19.846 1.00 98.50 88 GLU A C 1
ATOM 615 O O . GLU A 1 88 ? -15.922 8.176 18.709 1.00 98.50 88 GLU A O 1
ATOM 620 N N . GLY A 1 89 ? -15.480 7.271 20.719 1.00 98.56 89 GLY A N 1
ATOM 621 C CA . GLY A 1 89 ? -14.120 6.849 20.388 1.00 98.56 89 GLY A CA 1
ATOM 622 C C . GLY A 1 89 ? -14.092 5.819 19.257 1.00 98.56 89 GLY A C 1
ATOM 623 O O . GLY A 1 89 ? -13.295 5.949 18.327 1.00 98.56 89 GLY A O 1
ATOM 624 N N . TYR A 1 90 ? -15.003 4.842 19.287 1.00 98.56 90 TYR A N 1
ATOM 625 C CA . TYR A 1 90 ? -15.145 3.859 18.212 1.00 98.56 90 TYR A CA 1
ATOM 626 C C . TYR A 1 90 ? -15.645 4.483 16.908 1.00 98.56 90 TYR A C 1
ATOM 628 O O . TYR A 1 90 ? -15.111 4.154 15.851 1.00 98.56 90 TYR A O 1
ATOM 636 N N . ALA A 1 91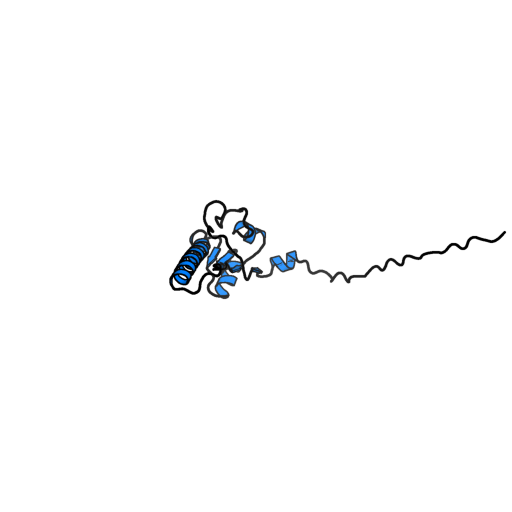 ? -16.617 5.401 16.965 1.00 98.50 91 ALA A N 1
ATOM 637 C CA . ALA A 1 91 ? -17.112 6.100 15.779 1.00 98.50 91 ALA A CA 1
ATOM 638 C C . ALA A 1 91 ? -15.992 6.893 15.085 1.00 98.50 91 ALA A C 1
ATOM 640 O O . ALA A 1 91 ? -15.795 6.752 13.880 1.00 98.50 91 ALA A O 1
ATOM 641 N N . LYS A 1 92 ? -15.190 7.636 15.859 1.00 98.31 92 LYS A N 1
ATOM 642 C CA . LYS A 1 92 ? -14.045 8.392 15.335 1.00 98.31 92 LYS A CA 1
ATOM 643 C C . LYS A 1 92 ? -12.963 7.486 14.738 1.00 98.31 92 LYS A C 1
ATOM 645 O O . LYS A 1 92 ? -12.425 7.781 13.675 1.00 98.31 92 LYS A O 1
ATOM 650 N N . ALA A 1 93 ? -12.632 6.385 15.417 1.00 98.38 93 ALA A N 1
ATOM 651 C CA . ALA A 1 93 ? -11.662 5.416 14.908 1.00 98.38 93 ALA A CA 1
ATOM 652 C C . ALA A 1 93 ? -12.141 4.783 13.593 1.00 98.38 93 ALA A C 1
ATOM 654 O O . ALA A 1 93 ? -11.357 4.631 12.659 1.00 98.38 93 ALA A O 1
ATOM 655 N N . ARG A 1 94 ? -13.437 4.460 13.504 1.00 98.31 94 ARG A N 1
ATOM 656 C CA . ARG A 1 94 ? -14.051 3.900 12.301 1.00 98.31 94 ARG A CA 1
ATOM 657 C C . ARG A 1 94 ? -14.026 4.879 11.131 1.00 98.31 94 ARG A C 1
ATOM 659 O O . ARG A 1 94 ? -13.644 4.478 10.042 1.00 98.31 94 ARG A O 1
ATOM 666 N N . GLU A 1 95 ? -14.384 6.139 11.358 1.00 98.25 95 GLU A N 1
ATOM 667 C CA . GLU A 1 95 ? -14.351 7.183 10.327 1.00 98.25 95 GLU A CA 1
ATOM 668 C C . GLU A 1 95 ? -12.947 7.333 9.721 1.00 98.25 95 GLU A C 1
ATOM 670 O O . GLU A 1 95 ? -12.785 7.313 8.502 1.00 98.25 95 GLU A O 1
ATOM 675 N N . ALA A 1 96 ? -11.915 7.395 10.568 1.00 97.88 96 ALA A N 1
ATOM 676 C CA . ALA A 1 96 ? -10.530 7.485 10.111 1.00 97.88 96 ALA A CA 1
ATOM 677 C C . ALA A 1 96 ? -10.064 6.218 9.367 1.00 97.88 96 ALA A C 1
ATOM 679 O O . ALA A 1 96 ? -9.351 6.318 8.366 1.00 97.88 96 ALA A O 1
ATOM 680 N N . ALA A 1 97 ? -10.466 5.032 9.835 1.00 98.31 97 ALA A N 1
ATOM 681 C CA . ALA A 1 97 ? -10.143 3.768 9.178 1.00 98.31 97 ALA A CA 1
ATOM 682 C C . ALA A 1 97 ? -10.813 3.658 7.798 1.00 98.31 97 ALA A C 1
ATOM 684 O O . ALA A 1 97 ? -10.153 3.281 6.832 1.00 98.31 97 ALA A O 1
ATOM 685 N N . ASP A 1 98 ? -12.087 4.044 7.688 1.00 98.50 98 ASP A N 1
ATOM 686 C CA . ASP A 1 98 ? -12.837 4.028 6.429 1.00 98.50 98 ASP A CA 1
ATOM 687 C C . ASP A 1 98 ? -12.245 5.021 5.417 1.00 98.50 98 ASP A C 1
ATOM 689 O O . ASP A 1 98 ? -12.064 4.670 4.251 1.00 98.50 98 ASP A O 1
ATOM 693 N N . ALA A 1 99 ? -11.865 6.226 5.860 1.00 97.88 99 ALA A N 1
ATOM 694 C CA . ALA A 1 99 ? -11.190 7.207 5.010 1.00 97.88 99 ALA A CA 1
ATOM 695 C C . ALA A 1 99 ? -9.846 6.677 4.478 1.00 97.88 99 ALA A C 1
ATOM 697 O O . ALA A 1 99 ? -9.562 6.784 3.284 1.00 97.88 99 ALA A O 1
ATOM 698 N N . LYS A 1 100 ? -9.040 6.043 5.339 1.00 98.00 100 LYS A N 1
ATOM 699 C CA . LYS A 1 100 ? -7.758 5.450 4.937 1.00 98.00 100 LYS A CA 1
ATOM 700 C C . LYS A 1 100 ? -7.942 4.266 3.985 1.00 98.00 100 LYS A C 1
ATOM 702 O O . LYS A 1 100 ? -7.242 4.181 2.979 1.00 98.00 100 LYS A O 1
ATOM 707 N N . LEU A 1 101 ? -8.910 3.389 4.253 1.00 98.25 101 LEU A N 1
ATOM 708 C CA . LEU A 1 101 ? -9.247 2.276 3.365 1.00 98.25 101 LEU A CA 1
ATOM 709 C C . LEU A 1 101 ? -9.695 2.772 1.982 1.00 98.25 101 LEU A C 1
ATOM 711 O O . LEU A 1 101 ? -9.286 2.206 0.969 1.00 98.25 101 LEU A O 1
ATOM 715 N N . ALA A 1 102 ? -10.506 3.831 1.926 1.00 98.31 102 ALA A N 1
ATOM 716 C CA . ALA A 1 102 ? -10.921 4.444 0.668 1.00 98.31 102 ALA A CA 1
ATOM 717 C C . ALA A 1 102 ? -9.723 5.019 -0.107 1.00 98.31 102 ALA A C 1
ATOM 719 O O . ALA A 1 102 ? -9.606 4.785 -1.308 1.00 98.31 102 ALA A O 1
ATOM 720 N N . ALA A 1 103 ? -8.798 5.703 0.574 1.00 98.00 103 ALA A N 1
ATOM 721 C CA . ALA A 1 103 ? -7.582 6.225 -0.049 1.00 98.00 103 ALA A CA 1
ATOM 722 C C . ALA A 1 103 ? -6.688 5.109 -0.628 1.00 98.00 103 ALA A C 1
ATOM 724 O O . ALA A 1 103 ? -6.215 5.233 -1.759 1.00 98.00 103 ALA A O 1
ATOM 725 N N . ILE A 1 104 ? -6.512 4.003 0.109 1.00 98.38 104 ILE A N 1
ATOM 726 C CA . ILE A 1 104 ? -5.743 2.823 -0.327 1.00 98.38 104 ILE A CA 1
ATOM 727 C C . ILE A 1 104 ? -6.368 2.191 -1.576 1.00 98.38 104 ILE A C 1
ATOM 729 O O . ILE A 1 104 ? -5.676 1.994 -2.575 1.00 98.38 104 ILE A O 1
ATOM 733 N N . ARG A 1 105 ? -7.686 1.942 -1.567 1.00 98.44 105 ARG A N 1
ATOM 734 C CA . ARG A 1 105 ? -8.417 1.443 -2.750 1.00 98.44 105 ARG A CA 1
ATOM 735 C C . ARG A 1 105 ? -8.266 2.383 -3.943 1.00 98.44 105 ARG A C 1
ATOM 737 O O . ARG A 1 105 ? -7.998 1.938 -5.060 1.00 98.44 105 ARG A O 1
ATOM 744 N N . GLY A 1 106 ? -8.334 3.684 -3.671 1.00 98.19 106 GLY A N 1
ATOM 745 C CA . GLY A 1 106 ? -8.170 4.739 -4.655 1.00 98.19 106 GLY A CA 1
ATOM 746 C C . GLY A 1 106 ? -6.834 4.703 -5.402 1.00 98.19 106 GLY A C 1
ATOM 747 O O . GLY A 1 106 ? -6.775 5.233 -6.506 1.00 98.19 106 GLY A O 1
ATOM 748 N N . VAL A 1 107 ? -5.770 4.094 -4.860 1.00 98.25 107 VAL A N 1
ATOM 749 C CA . VAL A 1 107 ? -4.485 3.956 -5.574 1.00 98.25 107 VAL A CA 1
ATOM 750 C C . VAL A 1 107 ? -4.658 3.120 -6.844 1.00 98.25 107 VAL A C 1
ATOM 752 O O . VAL A 1 107 ? -4.303 3.577 -7.928 1.00 98.25 107 VAL A O 1
ATOM 755 N N . ALA A 1 108 ? -5.239 1.923 -6.726 1.00 98.00 108 ALA A N 1
ATOM 756 C CA . ALA A 1 108 ? -5.448 1.029 -7.865 1.00 98.00 108 ALA A CA 1
ATOM 757 C C . ALA A 1 108 ? -6.575 1.514 -8.790 1.00 98.00 108 ALA A C 1
ATOM 759 O O . ALA A 1 108 ? -6.489 1.357 -10.004 1.00 98.00 108 ALA A O 1
ATOM 760 N N . GLU A 1 109 ? -7.617 2.137 -8.232 1.00 98.12 109 GLU A N 1
ATOM 761 C CA . GLU A 1 109 ? -8.732 2.679 -9.019 1.00 98.12 109 GLU A CA 1
ATOM 762 C C . GLU A 1 109 ? -8.301 3.843 -9.922 1.00 98.12 109 GLU A C 1
ATOM 764 O O . GLU A 1 109 ? -8.777 3.956 -11.051 1.00 98.12 109 GLU A O 1
ATOM 769 N N . ARG A 1 110 ? -7.394 4.705 -9.441 1.00 98.12 110 ARG A N 1
ATOM 770 C CA . ARG A 1 110 ? -6.916 5.877 -10.193 1.00 98.12 110 ARG A CA 1
ATOM 771 C C . ARG A 1 110 ? -5.747 5.561 -11.122 1.00 98.12 110 ARG A C 1
ATOM 773 O O . ARG A 1 110 ? -5.611 6.235 -12.138 1.00 98.12 110 ARG A O 1
ATOM 780 N N . HIS A 1 111 ? -4.955 4.534 -10.806 1.00 98.25 111 HIS A N 1
ATOM 781 C CA . HIS A 1 111 ? -3.762 4.138 -11.569 1.00 98.25 111 HIS A CA 1
ATOM 782 C C . HIS A 1 111 ? -3.807 2.657 -12.001 1.00 98.25 111 HIS A C 1
ATOM 784 O O . HIS A 1 111 ? -2.887 1.897 -11.683 1.00 98.25 111 HIS A O 1
ATOM 790 N N . PRO A 1 112 ? -4.863 2.203 -12.708 1.00 98.25 112 PRO A N 1
ATOM 791 C CA . PRO A 1 112 ? -5.075 0.783 -13.020 1.00 98.25 112 PRO A CA 1
ATOM 792 C C . PRO A 1 112 ? -4.051 0.204 -14.010 1.00 98.25 112 PRO A C 1
ATOM 794 O O . PRO A 1 112 ? -3.931 -1.015 -14.164 1.00 98.25 112 PRO A O 1
ATOM 797 N N . ASP A 1 113 ? -3.324 1.059 -14.722 1.00 98.19 113 ASP A N 1
ATOM 798 C CA . ASP A 1 113 ? -2.201 0.704 -15.585 1.00 98.19 113 ASP A CA 1
ATOM 799 C C . ASP A 1 113 ? -0.938 0.355 -14.785 1.00 98.19 113 ASP A C 1
ATOM 801 O O . ASP A 1 113 ? -0.132 -0.446 -15.256 1.00 98.19 113 ASP A O 1
ATOM 805 N N . ARG A 1 114 ? -0.804 0.876 -13.559 1.00 98.50 114 ARG A N 1
ATOM 806 C CA . ARG A 1 114 ? 0.390 0.728 -12.709 1.00 98.50 114 ARG A CA 1
ATOM 807 C C . ARG A 1 114 ? 0.172 -0.120 -11.463 1.00 98.50 114 ARG A C 1
ATOM 809 O O . ARG A 1 114 ? 1.136 -0.688 -10.953 1.00 98.50 114 ARG A O 1
ATOM 816 N N . ALA A 1 115 ? -1.057 -0.205 -10.962 1.00 98.62 115 ALA A N 1
ATOM 817 C CA . ALA A 1 115 ? -1.373 -0.879 -9.710 1.00 98.62 115 ALA A CA 1
ATOM 818 C C . ALA A 1 115 ? -2.676 -1.687 -9.780 1.00 98.62 115 ALA A C 1
ATOM 820 O O . ALA A 1 115 ? -3.556 -1.421 -10.598 1.00 98.62 115 ALA A O 1
ATOM 821 N N . VAL A 1 116 ? -2.790 -2.686 -8.905 1.00 98.62 116 VAL A N 1
ATOM 822 C CA . VAL A 1 116 ? -3.963 -3.557 -8.747 1.00 98.62 116 VAL A CA 1
ATOM 823 C C . VAL A 1 116 ? -4.253 -3.718 -7.259 1.00 98.62 116 VAL A C 1
ATOM 825 O O . VAL A 1 116 ? -3.325 -3.880 -6.472 1.00 98.62 116 VAL A O 1
ATOM 828 N N . LEU A 1 117 ? -5.529 -3.695 -6.869 1.00 98.69 117 LEU A N 1
ATOM 829 C CA . LEU A 1 117 ? -5.938 -4.115 -5.530 1.00 98.69 117 LEU A CA 1
ATOM 830 C C . LEU A 1 117 ? -5.930 -5.648 -5.474 1.00 98.69 117 LEU A C 1
ATOM 832 O O . LEU A 1 117 ? -6.776 -6.284 -6.104 1.00 98.69 117 LEU A O 1
ATOM 836 N N . ALA A 1 118 ? -4.992 -6.225 -4.733 1.00 98.69 118 ALA A N 1
ATOM 837 C CA . ALA A 1 118 ? -4.842 -7.664 -4.587 1.00 98.69 118 ALA A CA 1
ATOM 838 C C . ALA A 1 118 ? -5.609 -8.163 -3.356 1.00 98.69 118 ALA A C 1
ATOM 840 O O . ALA A 1 118 ? -5.370 -7.725 -2.235 1.00 98.69 118 ALA A O 1
ATOM 841 N N . LEU A 1 119 ? -6.543 -9.094 -3.560 1.00 98.19 119 LEU A N 1
ATOM 842 C CA . LEU A 1 119 ? -7.357 -9.688 -2.492 1.00 98.19 119 LEU A CA 1
ATOM 843 C C . LEU A 1 119 ? -6.965 -11.144 -2.207 1.00 98.19 119 LEU A C 1
ATOM 845 O O . LEU A 1 119 ? -7.461 -11.751 -1.253 1.00 98.19 119 LEU A O 1
ATOM 849 N N . ARG A 1 120 ? -6.109 -11.722 -3.054 1.00 98.44 120 ARG A N 1
ATOM 850 C CA . ARG A 1 120 ? -5.583 -13.087 -2.982 1.00 98.44 120 ARG A CA 1
ATOM 851 C C . ARG A 1 120 ? -4.113 -13.106 -3.393 1.00 98.44 120 ARG A C 1
ATOM 853 O O . ARG A 1 120 ? -3.640 -12.193 -4.061 1.00 98.44 120 ARG A O 1
ATOM 860 N N . ALA A 1 121 ? -3.410 -14.179 -3.033 1.00 98.25 121 ALA A N 1
ATOM 861 C CA . ALA A 1 121 ? -2.024 -14.391 -3.452 1.00 98.25 121 ALA A CA 1
ATOM 862 C C . ALA A 1 121 ? -1.880 -14.393 -4.985 1.00 98.25 121 ALA A C 1
ATOM 864 O O . ALA A 1 121 ? -0.993 -13.727 -5.507 1.00 98.25 121 ALA A O 1
ATOM 865 N N . ASP A 1 122 ? -2.803 -15.047 -5.695 1.00 98.69 122 ASP A N 1
ATOM 866 C CA . ASP A 1 122 ? -2.805 -15.088 -7.163 1.00 98.69 122 ASP A CA 1
ATOM 867 C C . ASP A 1 122 ? -2.849 -13.680 -7.783 1.00 98.69 122 ASP A C 1
ATOM 869 O O . ASP A 1 122 ? -2.126 -13.420 -8.741 1.00 98.69 122 ASP A O 1
ATOM 873 N N . ASP A 1 123 ? -3.606 -12.744 -7.190 1.00 98.69 123 ASP A N 1
ATOM 874 C CA . ASP A 1 123 ? -3.674 -11.352 -7.662 1.00 98.69 123 ASP A CA 1
ATOM 875 C C . ASP A 1 123 ? -2.307 -10.650 -7.541 1.00 98.69 123 ASP A C 1
ATOM 877 O O . ASP A 1 123 ? -1.941 -9.842 -8.396 1.00 98.69 123 ASP A O 1
ATOM 881 N N . VAL A 1 124 ? -1.540 -10.963 -6.487 1.00 98.81 124 VAL A N 1
ATOM 882 C CA . VAL A 1 124 ? -0.184 -10.431 -6.277 1.00 98.81 124 VAL A CA 1
ATOM 883 C C . VAL A 1 124 ? 0.768 -10.961 -7.346 1.00 98.81 124 VAL A C 1
ATOM 885 O O . VAL A 1 124 ? 1.511 -10.193 -7.959 1.00 98.81 124 VAL A O 1
ATOM 888 N N . GLU A 1 125 ? 0.728 -12.267 -7.602 1.00 98.62 125 GLU A N 1
ATOM 889 C CA . GLU A 1 125 ? 1.571 -12.880 -8.625 1.00 98.62 125 GLU A CA 1
ATOM 890 C C . GLU A 1 125 ? 1.214 -12.404 -10.042 1.00 98.62 125 GLU A C 1
ATOM 892 O O . GLU A 1 125 ? 2.108 -12.158 -10.855 1.00 98.62 125 GLU A O 1
ATOM 897 N N . ASP A 1 126 ? -0.080 -12.261 -10.348 1.00 98.69 126 ASP A N 1
ATOM 898 C CA . ASP A 1 126 ? -0.562 -11.736 -11.627 1.00 98.69 126 ASP A CA 1
ATOM 899 C C . ASP A 1 126 ? -0.142 -10.279 -11.834 1.00 98.69 126 ASP A C 1
ATOM 901 O O . ASP A 1 126 ? 0.311 -9.919 -12.926 1.00 98.69 126 ASP A O 1
ATOM 905 N N . ALA A 1 127 ? -0.232 -9.445 -10.792 1.00 98.69 127 ALA A N 1
ATOM 906 C CA . ALA A 1 127 ? 0.238 -8.065 -10.842 1.00 98.69 127 ALA A CA 1
ATOM 907 C C . ALA A 1 127 ? 1.746 -7.998 -11.126 1.00 98.69 127 ALA A C 1
ATOM 909 O O . ALA A 1 127 ? 2.150 -7.294 -12.055 1.00 98.69 127 ALA A O 1
ATOM 910 N N . ALA A 1 128 ? 2.555 -8.793 -10.416 1.00 98.44 128 ALA A N 1
ATOM 911 C CA . ALA A 1 128 ? 4.000 -8.866 -10.626 1.00 98.44 128 ALA A CA 1
ATOM 912 C C . ALA A 1 128 ? 4.348 -9.305 -12.061 1.00 98.44 128 ALA A C 1
ATOM 914 O O . ALA A 1 128 ? 5.142 -8.652 -12.741 1.00 98.44 128 ALA A O 1
ATOM 915 N N . ARG A 1 129 ? 3.684 -10.351 -12.585 1.00 98.25 129 ARG A N 1
ATOM 916 C CA . ARG A 1 129 ? 3.840 -10.796 -13.987 1.00 98.25 129 ARG A CA 1
ATOM 917 C C . ARG A 1 129 ? 3.474 -9.706 -14.997 1.00 98.25 129 ARG A C 1
ATOM 919 O O . ARG A 1 129 ? 4.091 -9.627 -16.057 1.00 98.25 129 ARG A O 1
ATOM 926 N N . ALA A 1 130 ? 2.480 -8.879 -14.680 1.00 98.19 130 ALA A N 1
ATOM 927 C CA . ALA A 1 130 ? 2.042 -7.762 -15.511 1.00 98.19 130 ALA A CA 1
ATOM 928 C C . ALA A 1 130 ? 2.890 -6.484 -15.336 1.00 98.19 130 ALA A C 1
ATOM 930 O O . ALA A 1 130 ? 2.602 -5.483 -15.993 1.00 98.19 130 ALA A O 1
ATOM 931 N N . GLY A 1 131 ? 3.905 -6.488 -14.462 1.00 97.94 131 GLY A N 1
ATOM 932 C CA . GLY A 1 131 ? 4.729 -5.314 -14.153 1.00 97.94 131 GLY A CA 1
ATOM 933 C C . GLY A 1 131 ? 4.005 -4.231 -13.340 1.00 97.94 131 GLY A C 1
ATOM 934 O O . GLY A 1 131 ? 4.434 -3.072 -13.343 1.00 97.94 131 GLY A O 1
ATOM 935 N N . LYS A 1 132 ? 2.908 -4.595 -12.667 1.00 98.69 132 LYS A N 1
ATOM 936 C CA . LYS A 1 132 ? 2.085 -3.721 -11.822 1.00 98.69 132 LYS A CA 1
ATOM 937 C C . LYS A 1 132 ? 2.370 -3.961 -10.342 1.00 98.69 132 LYS A C 1
ATOM 939 O O . LYS A 1 132 ? 2.777 -5.049 -9.953 1.00 98.69 132 LYS A O 1
ATOM 944 N N . ARG A 1 133 ? 2.091 -2.954 -9.511 1.00 98.69 133 ARG A N 1
ATOM 945 C CA . ARG A 1 133 ? 2.183 -3.062 -8.050 1.00 98.69 133 ARG A CA 1
ATOM 946 C C . ARG A 1 133 ? 0.891 -3.613 -7.466 1.00 98.69 133 ARG A C 1
ATOM 948 O O . ARG A 1 133 ? -0.183 -3.053 -7.691 1.00 98.69 133 ARG A O 1
ATOM 955 N N . ALA A 1 134 ? 1.002 -4.674 -6.686 1.00 98.81 134 ALA A N 1
ATOM 956 C CA . ALA A 1 134 ? -0.084 -5.181 -5.871 1.00 98.81 134 ALA A CA 1
ATOM 957 C C . ALA A 1 134 ? -0.219 -4.331 -4.602 1.00 98.81 134 ALA A C 1
ATOM 959 O O . ALA A 1 134 ? 0.669 -4.298 -3.750 1.00 98.81 134 ALA A O 1
ATOM 960 N N . ILE A 1 135 ? -1.342 -3.637 -4.484 1.00 98.62 135 ILE A N 1
ATOM 961 C CA . ILE A 1 135 ? -1.758 -2.969 -3.256 1.00 98.62 135 ILE A CA 1
ATOM 962 C C . ILE A 1 135 ? -2.628 -3.959 -2.491 1.00 98.62 135 ILE A C 1
ATOM 964 O O . ILE A 1 135 ? -3.647 -4.402 -3.025 1.00 98.62 135 ILE A O 1
ATOM 968 N N . VAL A 1 136 ? -2.206 -4.321 -1.282 1.00 98.12 136 VAL A N 1
ATOM 969 C CA . VAL A 1 136 ? -2.901 -5.277 -0.402 1.00 98.12 136 VAL A CA 1
ATOM 970 C C . VAL A 1 136 ? -3.583 -4.532 0.736 1.00 98.12 136 VAL A C 1
ATOM 972 O O . VAL A 1 136 ? -2.897 -3.701 1.378 1.00 98.12 136 VAL A O 1
#

Sequence (136 aa):
MLRPILLATTTALMLASGATAAGLDAAAVHARTLVLDSHVDVPADLGVGGHEAAIDGDSQVDLPKLERGGVDAAVLAVFVPQGPRTPEGYAKAREAADAKLAAIRGVAERHPDRAVLALRADDVEDAARAGKRAIV

InterPro domains:
  IPR008257 Peptidase M19 [PF01244] (29-136)
  IPR008257 Peptidase M19 [PS51365] (20-136)
  IPR032466 Metal-dependent hydrolase [SSF51556] (26-135)

Secondary structure (DSSP, 8-state):
---------------------S---HHHHHTTS--EEEEE---TTTTSGGG-TTS--SSS--HHHHHHHT--EEEE--------SSHHHHHHHHHHHHHHHHHHHHHHHH-TTTEEE-SSHHHHHHHHHTT-EEE-

pLDDT: mean 89.73, std 16.89, range [43.78, 98.81]